Protein AF-A0AAV4FRP9-F1 (afdb_monomer_lite)

Organism: NCBI:txid1093978

Radius of gyration: 27.0 Å; chains: 1; bounding box: 43×32×94 Å

Secondary structure (DSSP, 8-state):
------------HHHHHHHHHHHHHHHHHHHHHTTSPTTTTS-HHHHHHHHHHHTT-SS-HHHHHHTTSSS----TTS-S---HHHHHHT-TTS----HHHHHHT-HHHHHHHHHHTTT-

Sequence (120 aa):
MEGPSRKVVTLDRSTLSDQLITRTWAFFLSYHAKQLPSGRELQRKDWVTLNRARAKVGKTARTLQKWKLRPNSECPCGNQNQPMDHILSECTEGPHCTDQDLRDCTDAAQAWITHWRDKI

pLDDT: mean 82.83, std 20.37, range [35.06, 98.0]

Foldseek 3Di:
DDDDDDDDDPDDPVVVVVVVVVVVVVVVVVVVVVVDFACPPPDPLLVVLLVCLLVQHDPQLQVCCVVVNDVAQADPQGRRHTGSQCLADPRPQAAHHDNVCSRNVPPSSVRSSVSCSVPD

Structure (mmCIF, N/CA/C/O backbone):
data_AF-A0AAV4FRP9-F1
#
_entry.id   AF-A0AAV4FRP9-F1
#
loop_
_atom_site.group_PDB
_atom_site.id
_atom_site.type_symbol
_atom_site.label_atom_id
_atom_site.label_alt_id
_atom_site.label_comp_id
_atom_site.label_asym_id
_atom_site.label_entity_id
_atom_site.label_seq_id
_atom_site.pdbx_PDB_ins_code
_atom_site.Cartn_x
_atom_site.Cartn_y
_atom_site.Cartn_z
_atom_site.occupancy
_atom_site.B_iso_or_equiv
_atom_site.auth_seq_id
_atom_site.auth_comp_id
_atom_site.auth_asym_id
_atom_site.auth_atom_id
_atom_site.pdbx_PDB_model_num
ATOM 1 N N . MET A 1 1 ? 26.237 21.948 -75.854 1.00 36.28 1 MET A N 1
ATOM 2 C CA . MET A 1 1 ? 26.171 22.067 -74.383 1.00 36.28 1 MET A CA 1
ATOM 3 C C . MET A 1 1 ? 24.704 21.955 -74.007 1.00 36.28 1 MET A C 1
ATOM 5 O O . MET A 1 1 ? 23.982 22.926 -74.174 1.00 36.28 1 MET A O 1
ATOM 9 N N . GLU A 1 2 ? 24.240 20.767 -73.624 1.00 35.06 2 GLU A N 1
ATOM 10 C CA . GLU A 1 2 ? 22.851 20.546 -73.195 1.00 35.06 2 GLU A CA 1
ATOM 11 C C . GLU A 1 2 ? 22.813 20.387 -71.670 1.00 35.06 2 GLU A C 1
ATOM 13 O O . GLU A 1 2 ? 23.605 19.634 -71.104 1.00 35.06 2 GLU A O 1
ATOM 18 N N . GLY A 1 3 ? 21.953 21.159 -70.998 1.00 41.97 3 GLY A N 1
ATOM 19 C CA . GLY A 1 3 ? 21.785 21.141 -69.540 1.00 41.97 3 GLY A CA 1
ATOM 20 C C . GLY A 1 3 ? 20.764 20.089 -69.077 1.00 41.97 3 GLY A C 1
ATOM 21 O O . GLY A 1 3 ? 19.887 19.707 -69.852 1.00 41.97 3 GLY A O 1
ATOM 22 N N . PRO A 1 4 ? 20.832 19.611 -67.819 1.00 44.41 4 PRO A N 1
ATOM 23 C CA . PRO A 1 4 ? 19.993 18.510 -67.367 1.00 44.41 4 PRO A CA 1
ATOM 24 C C . PRO A 1 4 ? 18.560 18.970 -67.065 1.00 44.41 4 PRO A C 1
ATOM 26 O O . PRO A 1 4 ? 18.319 19.862 -66.248 1.00 44.41 4 PRO A O 1
ATOM 29 N N . SER A 1 5 ? 17.603 18.297 -67.706 1.00 46.12 5 SER A N 1
ATOM 30 C CA . SER A 1 5 ? 16.163 18.439 -67.486 1.00 46.12 5 SER A CA 1
ATOM 31 C C . SER A 1 5 ? 15.783 17.987 -66.068 1.00 46.12 5 SER A C 1
ATOM 33 O O . SER A 1 5 ? 15.914 16.812 -65.714 1.00 46.12 5 SER A O 1
ATOM 35 N N . ARG A 1 6 ? 15.325 18.925 -65.228 1.00 47.22 6 ARG A N 1
ATOM 36 C CA . ARG A 1 6 ? 14.786 18.627 -63.891 1.00 47.22 6 ARG A CA 1
ATOM 37 C C . ARG A 1 6 ? 13.432 17.933 -64.033 1.00 47.22 6 ARG A C 1
ATOM 39 O O . ARG A 1 6 ? 12.456 18.555 -64.441 1.00 47.22 6 ARG A O 1
ATOM 46 N N . LYS A 1 7 ? 13.352 16.665 -63.623 1.00 50.47 7 LYS A N 1
ATOM 47 C CA . LYS A 1 7 ? 12.071 15.978 -63.424 1.00 50.47 7 LYS A CA 1
ATOM 48 C C . LYS A 1 7 ? 11.372 16.574 -62.201 1.00 50.47 7 LYS A C 1
ATOM 50 O O . LYS A 1 7 ? 11.870 16.457 -61.084 1.00 50.47 7 LYS A O 1
ATOM 55 N N . VAL A 1 8 ? 10.229 17.218 -62.417 1.00 48.44 8 VAL A N 1
ATOM 56 C CA . VAL A 1 8 ? 9.324 17.629 -61.339 1.00 48.44 8 VAL A CA 1
ATOM 57 C C . VAL A 1 8 ? 8.646 16.366 -60.816 1.00 48.44 8 VAL A C 1
ATOM 59 O O . VAL A 1 8 ? 7.794 15.790 -61.486 1.00 48.44 8 VAL A O 1
ATOM 62 N N . VAL A 1 9 ? 9.061 15.903 -59.638 1.00 54.19 9 VAL A N 1
ATOM 63 C CA . VAL A 1 9 ? 8.345 14.854 -58.906 1.00 54.19 9 VAL A CA 1
ATOM 64 C C . VAL A 1 9 ? 7.122 15.516 -58.284 1.00 54.19 9 VAL A C 1
ATOM 66 O O . VAL A 1 9 ? 7.226 16.221 -57.282 1.00 54.19 9 VAL A O 1
ATOM 69 N N . THR A 1 10 ? 5.960 15.341 -58.906 1.00 48.41 10 THR A N 1
ATOM 70 C CA . THR A 1 10 ? 4.676 15.699 -58.302 1.00 48.41 10 THR A CA 1
ATOM 71 C C . THR A 1 10 ? 4.414 14.742 -57.144 1.00 48.41 10 THR A C 1
ATOM 73 O O . THR A 1 10 ? 3.995 13.606 -57.353 1.00 48.41 10 THR A O 1
ATOM 76 N N . LEU A 1 11 ? 4.721 15.183 -55.924 1.00 48.06 11 LEU A N 1
ATOM 77 C CA . LEU A 1 11 ? 4.317 14.492 -54.704 1.00 48.06 11 LEU A CA 1
ATOM 78 C C . LEU A 1 11 ? 2.813 14.705 -54.502 1.00 48.06 11 LEU A C 1
ATOM 80 O O . LEU A 1 11 ? 2.347 15.842 -54.414 1.00 48.06 11 LEU A O 1
ATOM 84 N N . ASP A 1 12 ? 2.067 13.603 -54.466 1.00 52.47 12 ASP A N 1
ATOM 85 C CA . ASP A 1 12 ? 0.630 13.589 -54.210 1.00 52.47 12 ASP A CA 1
ATOM 86 C C . ASP A 1 12 ? 0.332 14.140 -52.803 1.00 52.47 12 ASP A C 1
ATOM 88 O O . ASP A 1 12 ? 0.872 13.700 -51.785 1.00 52.47 12 ASP A O 1
ATOM 92 N N . ARG A 1 13 ? -0.534 15.154 -52.759 1.00 49.88 13 ARG A N 1
ATOM 93 C CA . ARG A 1 13 ? -0.924 15.899 -51.557 1.00 49.88 13 ARG A CA 1
ATOM 94 C C . ARG A 1 13 ? -1.728 15.040 -50.574 1.00 49.88 13 ARG A C 1
ATOM 96 O O . ARG A 1 13 ? -1.764 15.369 -49.389 1.00 49.88 13 ARG A O 1
ATOM 103 N N . SER A 1 14 ? -2.348 13.956 -51.045 1.00 54.91 14 SER A N 1
ATOM 104 C CA . SER A 1 14 ? -3.157 13.047 -50.223 1.00 54.91 14 SER A CA 1
ATOM 105 C C . SER A 1 14 ? -2.307 12.273 -49.205 1.00 54.91 14 SER A C 1
ATOM 107 O O . SER A 1 14 ? -2.652 12.189 -48.029 1.00 54.91 14 SER A O 1
ATOM 109 N N . THR A 1 15 ? -1.121 11.817 -49.613 1.00 49.84 15 THR A N 1
ATOM 110 C CA . THR A 1 15 ? -0.244 10.955 -48.805 1.00 49.84 15 THR A CA 1
ATOM 111 C C . THR A 1 15 ? 0.466 11.724 -47.685 1.00 49.84 15 THR A C 1
ATOM 113 O O . THR A 1 15 ? 0.774 11.169 -46.632 1.00 49.84 15 THR A O 1
ATOM 116 N N . LEU A 1 16 ? 0.699 13.027 -47.886 1.00 47.75 16 LEU A N 1
ATOM 117 C CA . LEU A 1 16 ? 1.286 13.927 -46.886 1.00 47.75 16 LEU A CA 1
ATOM 118 C C . LEU A 1 16 ? 0.295 14.272 -45.763 1.00 47.75 16 LEU A C 1
ATOM 120 O O . LEU A 1 16 ? 0.706 14.454 -44.617 1.00 47.75 16 LEU A O 1
ATOM 124 N N . SER A 1 17 ? -1.004 14.327 -46.076 1.00 53.50 17 SER A N 1
ATOM 125 C CA . SER A 1 17 ? -2.073 14.578 -45.102 1.00 53.50 17 SER A CA 1
ATOM 126 C C . SER A 1 17 ? -2.213 13.422 -44.108 1.00 53.50 17 SER A C 1
ATOM 128 O O . SER A 1 17 ? -2.212 13.641 -42.896 1.00 53.50 17 SER A O 1
ATOM 130 N N . ASP A 1 18 ? -2.228 12.181 -44.598 1.00 50.66 18 ASP A N 1
ATOM 131 C CA . ASP A 1 18 ? -2.375 10.991 -43.751 1.00 50.66 18 ASP A CA 1
ATOM 132 C C . ASP A 1 18 ? -1.162 10.756 -42.833 1.00 50.66 18 ASP A C 1
ATOM 134 O O . ASP A 1 18 ? -1.314 10.360 -41.672 1.00 50.66 18 ASP A O 1
ATOM 138 N N . GLN A 1 19 ? 0.054 11.077 -43.290 1.00 51.22 19 GLN A N 1
ATOM 139 C CA . GLN A 1 19 ? 1.262 11.009 -42.454 1.00 51.22 19 GLN A CA 1
ATOM 140 C C . GLN A 1 19 ? 1.313 12.092 -41.363 1.00 51.22 19 GLN A C 1
ATOM 142 O O . GLN A 1 19 ? 1.859 11.862 -40.282 1.00 51.22 19 GLN A O 1
ATOM 147 N N . LEU A 1 20 ? 0.745 13.276 -41.612 1.00 50.31 20 LEU A N 1
ATOM 148 C CA . LEU A 1 20 ? 0.668 14.353 -40.619 1.00 50.31 20 LEU A CA 1
ATOM 149 C C . LEU A 1 20 ? -0.421 14.088 -39.571 1.00 50.31 20 LEU A C 1
ATOM 151 O O . LEU A 1 20 ? -0.197 14.351 -38.387 1.00 50.31 20 LEU A O 1
ATOM 155 N N . ILE A 1 21 ? -1.553 13.506 -39.977 1.00 52.78 21 ILE A N 1
ATOM 156 C CA . ILE A 1 21 ? -2.637 13.089 -39.076 1.00 52.78 21 ILE A CA 1
ATOM 157 C C . ILE A 1 21 ? -2.154 11.953 -38.161 1.00 52.78 21 ILE A C 1
ATOM 159 O O . ILE A 1 21 ? -2.241 12.052 -36.939 1.00 52.78 21 ILE A O 1
ATOM 163 N N . THR A 1 22 ? -1.544 10.902 -38.710 1.00 51.72 22 THR A N 1
ATOM 164 C CA . THR A 1 22 ? -1.024 9.785 -37.895 1.00 51.72 22 THR A CA 1
ATOM 165 C C . THR A 1 22 ? 0.078 10.214 -36.917 1.00 51.72 22 THR A C 1
ATOM 167 O O . THR A 1 22 ? 0.090 9.763 -35.769 1.00 51.72 22 THR A O 1
ATOM 170 N N . ARG A 1 23 ? 0.960 11.150 -37.303 1.00 52.66 23 ARG A N 1
ATOM 171 C CA . ARG A 1 23 ? 1.992 11.708 -36.406 1.00 52.66 23 ARG A CA 1
ATOM 172 C C . ARG A 1 23 ? 1.421 12.580 -35.292 1.00 52.66 23 ARG A C 1
ATOM 174 O O . ARG A 1 23 ? 1.943 12.533 -34.183 1.00 52.66 23 ARG A O 1
ATOM 181 N N . THR A 1 24 ? 0.371 13.357 -35.553 1.00 53.66 24 THR A N 1
ATOM 182 C CA . THR A 1 24 ? -0.250 14.219 -34.532 1.00 53.66 24 THR A CA 1
ATOM 183 C C . THR A 1 24 ? -1.042 13.413 -33.507 1.00 53.66 24 THR A C 1
ATOM 185 O O . THR A 1 24 ? -0.873 13.655 -32.314 1.00 53.66 24 THR A O 1
ATOM 188 N N . TRP A 1 25 ? -1.800 12.394 -33.923 1.00 51.78 25 TRP A N 1
ATOM 189 C CA . TRP A 1 25 ? -2.501 11.500 -32.989 1.00 51.78 25 TRP A CA 1
ATOM 190 C C . TRP A 1 25 ? -1.545 10.649 -32.145 1.00 51.78 25 TRP A C 1
ATOM 192 O O . TRP A 1 25 ? -1.744 10.533 -30.936 1.00 51.78 25 TRP A O 1
ATOM 202 N N . ALA A 1 26 ? -0.467 10.116 -32.732 1.00 57.59 26 ALA A N 1
ATOM 203 C CA . ALA A 1 26 ? 0.560 9.389 -31.981 1.00 57.59 26 ALA A CA 1
ATOM 204 C C . ALA A 1 26 ? 1.263 10.286 -30.944 1.00 57.59 26 ALA A C 1
ATOM 206 O O . ALA A 1 26 ? 1.534 9.851 -29.823 1.00 57.59 26 ALA A O 1
ATOM 207 N N . PHE A 1 27 ? 1.513 11.555 -31.285 1.00 57.25 27 PHE A N 1
ATOM 208 C CA . PHE A 1 27 ? 2.090 12.524 -30.354 1.00 57.25 27 PHE A CA 1
ATOM 209 C C . PHE A 1 27 ? 1.113 12.894 -29.231 1.00 57.25 27 PHE A C 1
ATOM 211 O O . PHE A 1 27 ? 1.514 12.950 -28.071 1.00 57.25 27 PHE A O 1
ATOM 218 N N . PHE A 1 28 ? -0.173 13.074 -29.547 1.00 53.12 28 PHE A N 1
ATOM 219 C CA . PHE A 1 28 ? -1.216 13.367 -28.560 1.00 53.12 28 PHE A CA 1
ATOM 220 C C . PHE A 1 28 ? -1.419 12.201 -27.577 1.00 53.12 28 PHE A C 1
ATOM 222 O O . PHE A 1 28 ? -1.448 12.407 -26.364 1.00 53.12 28 PHE A O 1
ATOM 229 N N . LEU A 1 29 ? -1.466 10.962 -28.078 1.00 55.19 29 LEU A N 1
ATOM 230 C CA . LEU A 1 29 ? -1.544 9.753 -27.251 1.00 55.19 29 LEU A CA 1
ATOM 231 C C . LEU A 1 29 ? -0.292 9.574 -26.377 1.00 55.19 29 LEU A C 1
ATOM 233 O O . LEU A 1 29 ? -0.408 9.251 -25.195 1.00 55.19 29 LEU A O 1
ATOM 237 N N . SER A 1 30 ? 0.896 9.846 -26.922 1.00 58.78 30 SER A N 1
ATOM 238 C CA . SER A 1 30 ? 2.166 9.796 -26.184 1.00 58.78 30 SER A CA 1
ATOM 239 C C . SER A 1 30 ? 2.253 10.865 -25.085 1.00 58.78 30 SER A C 1
ATOM 241 O O . SER A 1 30 ? 2.681 10.586 -23.963 1.00 58.78 30 SER A O 1
ATOM 243 N N . TYR A 1 31 ? 1.789 12.085 -25.366 1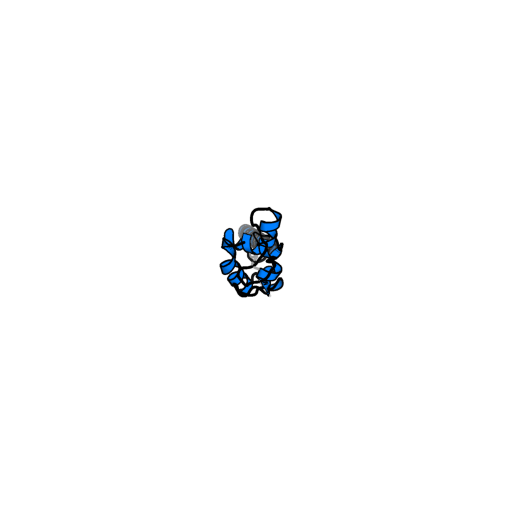.00 58.19 31 TYR A N 1
ATOM 244 C CA . TYR A 1 31 ? 1.810 13.197 -24.417 1.00 58.19 31 TYR A CA 1
ATOM 245 C C . TYR A 1 31 ? 0.835 12.993 -23.250 1.00 58.19 31 TYR A C 1
ATOM 247 O O . TYR A 1 31 ? 1.203 13.216 -22.097 1.00 58.19 31 TYR A O 1
ATOM 255 N N . HIS A 1 32 ? -0.380 12.502 -23.510 1.00 56.88 32 HIS A N 1
ATOM 256 C CA . HIS A 1 32 ? -1.338 12.196 -22.443 1.00 56.88 32 HIS A CA 1
ATOM 257 C C . HIS A 1 32 ? -0.965 10.942 -21.646 1.00 56.88 32 HIS A C 1
ATOM 259 O O . HIS A 1 32 ? -1.204 10.890 -20.439 1.00 56.88 32 HIS A O 1
ATOM 265 N N . ALA A 1 33 ? -0.311 9.958 -22.272 1.00 57.78 33 ALA A N 1
ATOM 266 C CA . ALA A 1 33 ? 0.202 8.799 -21.554 1.00 57.78 33 ALA A CA 1
ATOM 267 C C . ALA A 1 33 ? 1.272 9.170 -20.511 1.00 57.78 33 ALA A C 1
ATOM 269 O O . ALA A 1 33 ? 1.355 8.480 -19.499 1.00 57.78 33 ALA A O 1
ATOM 270 N N . LYS A 1 34 ? 2.028 10.260 -20.712 1.00 59.09 34 LYS A N 1
ATOM 271 C CA . LYS A 1 34 ? 3.003 10.783 -19.737 1.00 59.09 34 LYS A CA 1
ATOM 272 C C . LYS A 1 34 ? 2.379 11.482 -18.523 1.00 59.09 34 LYS A C 1
ATOM 274 O O . LYS A 1 34 ? 3.096 11.735 -17.564 1.00 59.09 34 LYS A O 1
ATOM 279 N N . GLN A 1 35 ? 1.087 11.816 -18.550 1.00 72.62 35 GLN A N 1
ATOM 280 C CA . GLN A 1 35 ? 0.440 12.560 -17.457 1.00 72.62 35 GLN A CA 1
ATOM 281 C C . GLN A 1 35 ? -0.312 11.680 -16.460 1.00 72.62 35 GLN A C 1
ATOM 283 O O . GLN A 1 35 ? -0.638 12.128 -15.363 1.00 72.62 35 GLN A O 1
ATOM 288 N N . LEU A 1 36 ? -0.634 10.444 -16.833 1.00 83.12 36 LEU A N 1
ATOM 289 C CA . LEU A 1 36 ? -1.389 9.566 -15.951 1.00 83.12 36 LEU A CA 1
ATOM 290 C C . LEU A 1 36 ? -0.443 8.902 -14.939 1.00 83.12 36 LEU A C 1
ATOM 292 O O . LEU A 1 36 ? 0.663 8.520 -15.325 1.00 83.12 36 LEU A O 1
ATOM 296 N N . PRO A 1 37 ? -0.855 8.733 -13.670 1.00 88.88 37 PRO A N 1
ATOM 297 C CA . PRO A 1 37 ? 0.026 8.160 -12.662 1.00 88.88 37 PRO A CA 1
ATOM 298 C C . PRO A 1 37 ? 0.356 6.698 -12.983 1.00 88.88 37 PRO A C 1
ATOM 300 O O . PRO A 1 37 ? -0.485 5.973 -13.523 1.00 88.88 37 PRO A O 1
ATOM 303 N N . SER A 1 38 ? 1.552 6.257 -12.597 1.00 93.69 38 SER A N 1
ATOM 304 C CA . SER A 1 38 ? 1.990 4.864 -12.734 1.00 93.69 38 SER A CA 1
ATOM 305 C C . SER A 1 38 ? 1.001 3.910 -12.065 1.00 93.69 38 SER A C 1
ATOM 307 O O . SER A 1 38 ? 0.459 4.237 -11.002 1.00 93.69 38 SER A O 1
ATOM 309 N N . GLY A 1 39 ? 0.761 2.743 -12.665 1.00 93.69 39 GLY A N 1
ATOM 310 C CA . GLY A 1 39 ? -0.198 1.754 -12.174 1.00 93.69 39 GLY A CA 1
ATOM 311 C C . GLY A 1 39 ? -1.623 1.931 -12.711 1.00 93.69 39 GLY A C 1
ATOM 312 O O . GLY A 1 39 ? -2.512 1.185 -12.312 1.00 93.69 39 GLY A O 1
ATOM 313 N N . ARG A 1 40 ? -1.893 2.902 -13.594 1.00 92.25 40 ARG A N 1
ATOM 314 C CA . ARG A 1 40 ? -3.251 3.154 -14.130 1.00 92.25 40 ARG A CA 1
ATOM 315 C C . ARG A 1 40 ? -3.836 1.966 -14.901 1.00 92.25 40 ARG A C 1
ATOM 317 O O . ARG A 1 40 ? -5.049 1.853 -15.041 1.00 92.25 40 ARG A O 1
ATOM 324 N N . GLU A 1 41 ? -2.959 1.142 -15.456 1.00 94.31 41 GLU A N 1
ATOM 325 C CA . GLU A 1 41 ? -3.249 -0.082 -16.197 1.00 94.31 41 GLU A CA 1
ATOM 326 C C . GLU A 1 41 ? -3.598 -1.266 -15.289 1.00 94.31 41 GLU A C 1
ATOM 328 O O . GLU A 1 41 ? -4.082 -2.286 -15.781 1.00 94.31 41 GLU A O 1
ATOM 333 N N . LEU A 1 42 ? -3.390 -1.137 -13.973 1.00 95.81 42 LEU A N 1
ATOM 334 C CA . LEU A 1 42 ? -3.777 -2.156 -13.008 1.00 95.81 42 LEU A CA 1
ATOM 335 C C . LEU A 1 42 ? -5.289 -2.383 -13.024 1.00 95.81 42 LEU A C 1
ATOM 337 O O . LEU A 1 42 ? -6.100 -1.484 -13.268 1.00 95.81 42 LEU A O 1
ATOM 341 N N . GLN A 1 43 ? -5.687 -3.605 -12.672 1.00 96.94 43 GLN A N 1
ATOM 342 C CA . GLN A 1 43 ? -7.095 -3.912 -12.469 1.00 96.94 43 GLN A CA 1
ATOM 343 C C . GLN A 1 43 ? -7.683 -3.026 -11.369 1.00 96.94 43 GLN A C 1
ATOM 345 O O . GLN A 1 43 ? -7.003 -2.629 -10.424 1.00 96.94 43 GLN A O 1
ATOM 350 N N . ARG A 1 44 ? -8.992 -2.757 -11.452 1.00 95.75 44 ARG A N 1
ATOM 351 C CA . ARG A 1 44 ? -9.684 -1.816 -10.558 1.00 95.75 44 ARG A CA 1
ATOM 352 C C . ARG A 1 44 ? -9.375 -2.032 -9.073 1.00 95.75 44 ARG A C 1
ATOM 354 O O . ARG A 1 44 ? -9.202 -1.049 -8.360 1.00 95.75 44 ARG A O 1
ATOM 361 N N . LYS A 1 45 ? -9.352 -3.284 -8.602 1.00 96.06 45 LYS A N 1
ATOM 362 C CA . LYS A 1 45 ? -9.056 -3.596 -7.194 1.00 96.06 45 LYS A CA 1
ATOM 363 C C . LYS A 1 45 ? -7.649 -3.140 -6.819 1.00 96.06 45 LYS A C 1
ATOM 365 O O . LYS A 1 45 ? -7.500 -2.340 -5.904 1.00 96.06 45 LYS A O 1
ATOM 370 N N . ASP A 1 46 ? -6.664 -3.579 -7.589 1.00 97.44 46 ASP A N 1
ATOM 371 C CA . ASP A 1 46 ? -5.251 -3.286 -7.368 1.00 97.44 46 ASP A CA 1
ATOM 372 C C . ASP A 1 46 ? -4.976 -1.774 -7.458 1.00 97.44 46 ASP A C 1
ATOM 374 O O . ASP A 1 46 ? -4.316 -1.202 -6.591 1.00 97.44 46 ASP A O 1
ATOM 378 N N . TRP A 1 47 ? -5.593 -1.092 -8.428 1.00 96.56 47 TRP A N 1
ATOM 379 C CA . TRP A 1 47 ? -5.521 0.364 -8.576 1.00 96.56 47 TRP A CA 1
ATOM 380 C C . TRP A 1 47 ? -6.099 1.127 -7.374 1.00 96.56 47 TRP A C 1
ATOM 382 O O . TRP A 1 47 ? -5.517 2.106 -6.900 1.00 96.56 47 TRP A O 1
ATOM 392 N N . VAL A 1 48 ? -7.250 0.693 -6.850 1.00 96.00 48 VAL A N 1
ATOM 393 C CA . VAL A 1 48 ? -7.861 1.305 -5.658 1.00 96.00 48 VAL A CA 1
ATOM 394 C C . VAL A 1 48 ? -6.978 1.091 -4.431 1.00 96.00 48 VAL A C 1
ATOM 396 O O . VAL A 1 48 ? -6.780 2.029 -3.659 1.00 96.00 48 VAL A O 1
ATOM 399 N N . THR A 1 49 ? -6.425 -0.108 -4.259 1.00 97.56 49 THR A N 1
ATOM 400 C CA . THR A 1 49 ? -5.502 -0.436 -3.166 1.00 97.56 49 THR A CA 1
ATOM 401 C C . THR A 1 49 ? -4.229 0.406 -3.236 1.00 97.56 49 THR A C 1
ATOM 403 O O . THR A 1 49 ? -3.839 0.992 -2.225 1.00 97.56 49 THR A O 1
ATOM 406 N N . LEU A 1 50 ? -3.640 0.563 -4.425 1.00 97.56 50 LEU A N 1
ATOM 407 C CA . LEU A 1 50 ? -2.491 1.441 -4.654 1.00 97.56 50 LEU A CA 1
ATOM 408 C C . LEU A 1 50 ? -2.795 2.890 -4.252 1.00 97.56 50 LEU A C 1
ATOM 410 O O . LEU A 1 50 ? -2.019 3.526 -3.541 1.00 97.56 50 LEU A O 1
ATOM 414 N N . ASN A 1 51 ? -3.950 3.420 -4.655 1.00 96.81 51 ASN A N 1
ATOM 415 C CA . ASN A 1 51 ? -4.314 4.800 -4.334 1.00 96.81 51 ASN A CA 1
ATOM 416 C C . ASN A 1 51 ? -4.659 5.005 -2.854 1.00 96.81 51 ASN A C 1
ATOM 418 O O . ASN A 1 51 ? -4.343 6.055 -2.300 1.00 96.81 51 ASN A O 1
ATOM 422 N N . ARG A 1 52 ? -5.242 4.001 -2.188 1.00 97.00 52 ARG A N 1
ATOM 423 C CA . ARG A 1 52 ? -5.416 3.991 -0.725 1.00 97.00 52 ARG A CA 1
ATOM 424 C C . ARG A 1 52 ? -4.076 4.081 -0.003 1.00 97.00 52 ARG A C 1
ATOM 426 O O . ARG A 1 52 ? -3.925 4.894 0.908 1.00 97.00 52 ARG A O 1
ATOM 433 N N . ALA A 1 53 ? -3.100 3.292 -0.447 1.00 96.94 53 ALA A N 1
ATOM 434 C CA . ALA A 1 53 ? -1.745 3.326 0.085 1.00 96.94 53 ALA A CA 1
ATOM 435 C C . ALA A 1 53 ? -1.089 4.698 -0.128 1.00 96.94 53 ALA A C 1
ATOM 437 O O . ALA A 1 53 ? -0.625 5.301 0.835 1.00 96.94 53 ALA A O 1
ATOM 438 N N . ARG A 1 54 ? -1.145 5.249 -1.351 1.00 97.19 54 ARG A N 1
ATOM 439 C CA . ARG A 1 54 ? -0.620 6.592 -1.676 1.00 97.19 54 ARG A CA 1
ATOM 440 C C . ARG A 1 54 ? -1.248 7.697 -0.829 1.00 97.19 54 ARG A C 1
ATOM 442 O O . ARG A 1 54 ? -0.547 8.583 -0.358 1.00 97.19 54 ARG A O 1
ATOM 449 N N . ALA A 1 55 ? -2.562 7.638 -0.622 1.00 96.38 55 ALA A N 1
ATOM 450 C CA . ALA A 1 55 ? -3.293 8.606 0.191 1.00 96.38 55 ALA A CA 1
ATOM 451 C C . ALA A 1 55 ? -3.150 8.366 1.703 1.00 96.38 55 ALA A C 1
ATOM 453 O O . ALA A 1 55 ? -3.649 9.169 2.486 1.00 96.38 55 ALA A O 1
ATOM 454 N N . LYS A 1 56 ? -2.512 7.263 2.119 1.00 95.56 56 LYS A N 1
ATOM 455 C CA . LYS A 1 56 ? -2.401 6.824 3.518 1.00 95.56 56 LYS A CA 1
ATOM 456 C C . LYS A 1 56 ? -3.756 6.612 4.203 1.00 95.56 56 LYS A C 1
ATOM 458 O O . LYS A 1 56 ? -3.893 6.775 5.415 1.00 95.56 56 LYS A O 1
ATOM 463 N N . VAL A 1 57 ? -4.770 6.214 3.431 1.00 91.31 57 VAL A N 1
ATOM 464 C CA . VAL A 1 57 ? -6.154 6.035 3.894 1.00 91.31 57 VAL A CA 1
ATOM 465 C C . VAL A 1 57 ? -6.698 4.695 3.413 1.00 91.31 57 VAL A C 1
ATOM 467 O O . VAL A 1 57 ? -6.648 4.381 2.231 1.00 91.31 57 VAL A O 1
ATOM 470 N N . GLY A 1 58 ? -7.277 3.912 4.321 1.00 92.44 58 GLY A N 1
ATOM 471 C CA . GLY A 1 58 ? -7.892 2.621 4.009 1.00 92.44 58 GLY A CA 1
ATOM 472 C C . GLY A 1 58 ? -8.560 2.002 5.232 1.00 92.44 58 GLY A C 1
ATOM 473 O O . GLY A 1 58 ? -8.612 2.626 6.296 1.00 92.44 58 GLY A O 1
ATOM 474 N N . LYS A 1 59 ? -9.041 0.763 5.104 1.00 94.19 59 LYS A N 1
ATOM 475 C CA . LYS A 1 59 ? -9.655 -0.018 6.195 1.00 94.19 59 LYS A CA 1
ATOM 476 C C . LYS A 1 59 ? -8.609 -0.558 7.186 1.00 94.19 59 LYS A C 1
ATOM 478 O O . LYS A 1 59 ? -8.627 -1.729 7.548 1.00 94.19 59 LYS A O 1
ATOM 483 N N . THR A 1 60 ? -7.678 0.283 7.621 1.00 95.88 60 THR A N 1
ATOM 484 C CA . THR A 1 60 ? -6.696 -0.091 8.646 1.00 95.88 60 THR A CA 1
ATOM 485 C C . THR A 1 60 ? -7.378 -0.208 10.010 1.00 95.88 60 THR A C 1
ATOM 487 O O . THR A 1 60 ? -8.401 0.446 10.240 1.00 95.88 60 THR A O 1
ATOM 490 N N . ALA A 1 61 ? -6.832 -0.992 10.947 1.00 95.69 61 ALA A N 1
ATOM 491 C CA . ALA A 1 61 ? -7.464 -1.152 12.261 1.00 95.69 61 ALA A CA 1
ATOM 492 C C . ALA A 1 61 ? -7.659 0.187 12.993 1.00 95.69 61 ALA A C 1
ATOM 494 O O . ALA A 1 61 ? -8.707 0.403 13.603 1.00 95.69 61 ALA A O 1
ATOM 495 N N . ARG A 1 62 ? -6.714 1.130 12.850 1.00 95.56 62 ARG A N 1
ATOM 496 C CA . ARG A 1 62 ? -6.852 2.508 13.354 1.00 95.56 62 ARG A CA 1
ATOM 497 C C . ARG A 1 62 ? -8.096 3.212 12.812 1.00 95.56 62 ARG 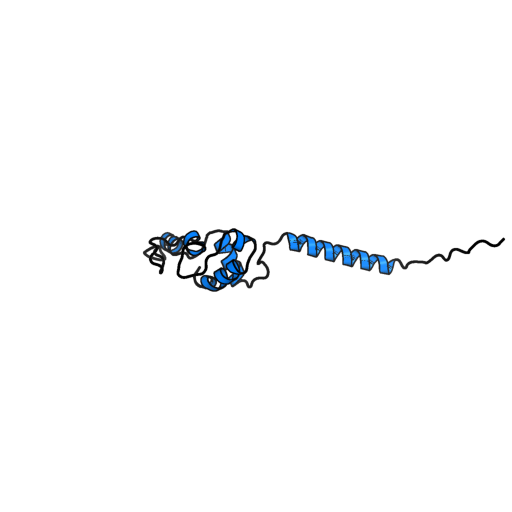A C 1
ATOM 499 O O . ARG A 1 62 ? -8.850 3.825 13.567 1.00 95.56 62 ARG A O 1
ATOM 506 N N . THR A 1 63 ? -8.313 3.134 11.502 1.00 95.50 63 THR A N 1
ATOM 507 C CA . THR A 1 63 ? -9.454 3.774 10.835 1.00 95.50 63 THR A CA 1
ATOM 508 C C . THR A 1 63 ? -10.766 3.090 11.208 1.00 95.50 63 THR A C 1
ATOM 510 O O . THR A 1 63 ? -11.747 3.767 11.510 1.00 95.50 63 THR A O 1
ATOM 513 N N . LEU A 1 64 ? -10.775 1.756 11.273 1.00 96.12 64 LEU A N 1
ATOM 514 C CA . LEU A 1 64 ? -11.947 0.984 11.689 1.00 96.12 64 LEU A CA 1
ATOM 515 C C . LEU A 1 64 ? -12.342 1.275 13.143 1.00 96.12 64 LEU A C 1
ATOM 517 O O . LEU A 1 64 ? -13.531 1.418 13.425 1.00 96.12 64 LEU A O 1
ATOM 521 N N . GLN A 1 65 ? -11.369 1.440 14.046 1.00 96.81 65 GLN A N 1
ATOM 522 C CA . GLN A 1 65 ? -11.627 1.875 15.421 1.00 96.81 65 GLN A CA 1
ATOM 523 C C . GLN A 1 65 ? -12.215 3.291 15.454 1.00 96.81 65 GLN A C 1
ATOM 525 O O . GLN A 1 65 ? -13.229 3.526 16.111 1.00 96.81 65 GLN A O 1
ATOM 530 N N . LYS A 1 66 ? -11.640 4.231 14.688 1.00 95.44 66 LYS A N 1
ATOM 531 C CA . LYS A 1 66 ? -12.160 5.604 14.564 1.00 95.44 66 LYS A CA 1
ATOM 532 C C . LYS A 1 66 ? -13.614 5.630 14.077 1.00 95.44 66 LYS A C 1
ATOM 534 O O . LYS A 1 66 ? -14.396 6.462 14.529 1.00 95.44 66 LYS A O 1
ATOM 539 N N . TRP A 1 67 ? -13.986 4.718 13.180 1.00 95.81 67 TRP A N 1
ATOM 540 C CA . TRP A 1 67 ? -15.353 4.568 12.672 1.00 95.81 67 TRP A CA 1
ATOM 541 C C . TRP A 1 67 ? -16.265 3.711 13.557 1.00 95.81 67 TRP A C 1
ATOM 543 O O . TRP A 1 67 ? -17.409 3.477 13.181 1.00 95.81 67 TRP A O 1
ATOM 553 N N . LYS A 1 68 ? -15.795 3.259 14.728 1.00 97.19 68 LYS A N 1
ATOM 554 C CA . LYS A 1 68 ? -16.538 2.385 15.652 1.00 97.19 68 LYS A CA 1
ATOM 555 C C . LYS A 1 68 ? -16.966 1.046 15.025 1.00 97.19 68 LYS A C 1
ATOM 557 O O . LYS A 1 68 ? -17.929 0.434 15.473 1.00 97.19 68 LYS A O 1
ATOM 562 N N . LEU A 1 69 ? -16.238 0.583 14.006 1.00 95.94 69 LEU A N 1
ATOM 563 C CA . LEU A 1 69 ? -16.435 -0.719 13.352 1.00 95.94 69 LEU A CA 1
ATOM 564 C C . LEU A 1 69 ? -15.560 -1.823 13.964 1.00 95.94 69 LEU A C 1
ATOM 566 O O . LEU A 1 69 ? -15.758 -3.000 13.674 1.00 95.94 69 LEU A O 1
ATOM 570 N N . ARG A 1 70 ? -14.583 -1.451 14.798 1.00 95.06 70 ARG A N 1
ATOM 571 C CA . ARG A 1 70 ? -13.713 -2.365 15.545 1.00 95.06 70 ARG A CA 1
ATOM 572 C C . ARG A 1 70 ? -13.464 -1.808 16.957 1.00 95.06 70 ARG A C 1
ATOM 574 O O . ARG A 1 70 ? -13.346 -0.590 17.087 1.00 95.06 70 ARG A O 1
ATOM 581 N N . PRO A 1 71 ? -13.361 -2.648 18.006 1.00 95.12 71 PRO A N 1
ATOM 582 C CA . PRO A 1 71 ? -13.118 -2.169 19.371 1.00 95.12 71 PRO A CA 1
ATOM 583 C C . PRO A 1 71 ? -11.707 -1.593 19.585 1.00 95.12 71 PRO A C 1
ATOM 585 O O . PRO A 1 71 ? -11.549 -0.600 20.294 1.00 95.12 71 PRO A O 1
ATOM 588 N N . ASN A 1 72 ? -10.683 -2.182 18.957 1.00 95.50 72 ASN A N 1
ATOM 589 C CA . ASN A 1 72 ? -9.282 -1.780 19.098 1.00 95.50 72 ASN A CA 1
ATOM 590 C C . ASN A 1 72 ? -8.599 -1.536 17.743 1.00 95.50 72 ASN A C 1
ATOM 592 O O . ASN A 1 72 ? -9.106 -1.933 16.692 1.00 95.50 72 ASN A O 1
ATOM 596 N N . SER A 1 73 ? -7.454 -0.852 17.770 1.00 96.00 73 SER A N 1
ATOM 597 C CA . SER A 1 73 ? -6.635 -0.544 16.589 1.00 96.00 73 SER A CA 1
ATOM 598 C C . SER A 1 73 ? -5.433 -1.475 16.418 1.00 96.00 73 SER A C 1
ATOM 600 O O . SER A 1 73 ? -4.568 -1.207 15.587 1.00 96.00 73 SER A O 1
ATOM 602 N N . GLU A 1 74 ? -5.404 -2.587 17.148 1.00 96.62 74 GLU A N 1
ATOM 603 C CA . GLU A 1 74 ? -4.281 -3.522 17.173 1.00 96.62 74 GLU A CA 1
ATOM 604 C C . GLU A 1 74 ? -4.100 -4.252 15.835 1.00 96.62 74 GLU A C 1
ATOM 606 O O . GLU A 1 74 ? -5.053 -4.735 15.203 1.00 96.62 74 GLU A O 1
ATOM 611 N N . CYS A 1 75 ? -2.848 -4.353 15.408 1.00 95.38 75 CYS A N 1
ATOM 612 C CA . CYS A 1 75 ? -2.428 -5.146 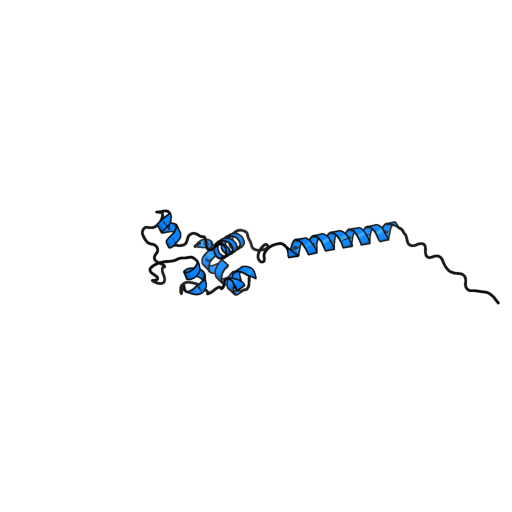14.265 1.00 95.38 75 CYS A CA 1
ATOM 613 C C . CYS A 1 75 ? -2.279 -6.623 14.673 1.00 95.38 75 CYS A C 1
ATOM 615 O O . CYS A 1 75 ? -1.793 -6.889 15.772 1.00 95.38 75 CYS A O 1
ATOM 617 N N . PRO A 1 76 ? -2.596 -7.593 13.794 1.00 93.31 76 PRO A N 1
ATOM 618 C CA . PRO A 1 76 ? -2.311 -9.007 14.052 1.00 93.31 76 PRO A CA 1
ATOM 619 C C . PRO A 1 76 ? -0.836 -9.322 14.351 1.00 93.31 76 PRO A C 1
ATOM 621 O O . PRO A 1 76 ? -0.574 -10.262 15.090 1.00 93.31 76 PRO A O 1
ATOM 624 N N . CYS A 1 77 ? 0.112 -8.500 13.875 1.00 94.81 77 CYS A N 1
ATOM 625 C CA . CYS A 1 77 ? 1.537 -8.645 14.209 1.00 94.81 77 CYS A CA 1
ATOM 626 C C . CYS A 1 77 ? 1.881 -8.311 15.675 1.00 94.81 77 CYS A C 1
ATOM 628 O O . CYS A 1 77 ? 3.039 -8.418 16.070 1.00 94.81 77 CYS A O 1
ATOM 630 N N . GLY A 1 78 ? 0.915 -7.833 16.469 1.00 94.56 78 GLY A N 1
ATOM 631 C CA . GLY A 1 78 ? 1.116 -7.406 17.855 1.00 94.56 78 GLY A CA 1
ATOM 632 C C . GLY A 1 78 ? 1.368 -5.906 18.042 1.00 94.56 78 GLY A C 1
ATOM 633 O O . GLY A 1 78 ? 1.468 -5.452 19.181 1.00 94.56 78 GLY A O 1
ATOM 634 N N . ASN A 1 79 ? 1.433 -5.103 16.970 1.00 95.31 79 ASN A N 1
ATOM 635 C CA . ASN A 1 79 ? 1.495 -3.646 17.120 1.00 95.31 79 ASN A CA 1
ATOM 636 C C . ASN A 1 79 ? 0.180 -3.117 17.721 1.00 95.31 79 ASN A C 1
ATOM 638 O O . ASN A 1 79 ? -0.906 -3.428 17.230 1.00 95.31 79 ASN A O 1
ATOM 642 N N . GLN A 1 80 ? 0.279 -2.276 18.752 1.00 95.06 80 GLN A N 1
ATOM 643 C CA . GLN A 1 80 ? -0.866 -1.674 19.443 1.00 95.06 80 GLN A CA 1
ATOM 644 C C . GLN A 1 80 ? -1.740 -0.809 18.525 1.00 95.06 80 GLN A C 1
ATOM 646 O O . GLN A 1 80 ? -2.926 -0.624 18.792 1.00 95.06 80 GLN A O 1
ATOM 651 N N . ASN A 1 81 ? -1.169 -0.282 17.440 1.00 94.56 81 ASN A N 1
ATOM 652 C CA . ASN A 1 81 ? -1.880 0.544 16.480 1.00 94.56 81 ASN A CA 1
ATOM 653 C C . ASN A 1 81 ? -1.465 0.180 15.051 1.00 94.56 81 ASN A C 1
ATOM 655 O O . ASN A 1 81 ? -0.283 0.117 14.733 1.00 94.56 81 ASN A O 1
ATOM 659 N N . GLN A 1 82 ? -2.440 -0.005 14.165 1.00 95.62 82 GLN A N 1
ATOM 660 C CA . GLN A 1 82 ? -2.220 -0.292 12.749 1.00 95.62 82 GLN A CA 1
ATOM 661 C C . GLN A 1 82 ? -2.615 0.919 11.874 1.00 95.62 82 GLN A C 1
ATOM 663 O O . GLN A 1 82 ? -3.718 0.951 11.307 1.00 95.62 82 GLN A O 1
ATOM 668 N N . PRO A 1 83 ? -1.776 1.968 11.768 1.00 95.94 83 PRO A N 1
ATOM 669 C CA . PRO A 1 83 ? -1.898 2.978 10.717 1.00 95.94 83 PRO A CA 1
ATOM 670 C C . PRO A 1 83 ? -1.429 2.425 9.359 1.00 95.94 83 PRO A C 1
ATOM 672 O O . PRO A 1 83 ? -0.827 1.357 9.292 1.00 95.94 83 PRO A O 1
ATOM 675 N N . MET A 1 84 ? -1.683 3.157 8.266 1.00 96.56 84 MET A N 1
ATOM 676 C CA . MET A 1 84 ? -1.219 2.736 6.935 1.00 96.56 84 MET A CA 1
ATOM 677 C C . MET A 1 84 ? 0.311 2.659 6.860 1.00 96.56 84 MET A C 1
ATOM 679 O O . MET A 1 84 ? 0.830 1.720 6.271 1.00 96.56 84 MET A O 1
ATOM 683 N N . ASP A 1 85 ? 1.026 3.595 7.491 1.00 96.38 85 ASP A N 1
ATOM 684 C CA . ASP A 1 85 ? 2.496 3.596 7.498 1.00 96.38 85 ASP A CA 1
ATOM 685 C C . ASP A 1 85 ? 3.064 2.316 8.114 1.00 96.38 85 ASP A C 1
ATOM 687 O O . ASP A 1 85 ? 3.952 1.700 7.537 1.00 96.38 85 ASP A O 1
ATOM 691 N N . HIS A 1 86 ? 2.458 1.825 9.197 1.00 96.06 86 HIS A N 1
ATOM 692 C CA . HIS A 1 86 ? 2.838 0.543 9.780 1.00 96.06 86 HIS A CA 1
ATOM 693 C C . HIS A 1 86 ? 2.666 -0.612 8.780 1.00 96.06 86 HIS A C 1
ATOM 695 O O . HIS A 1 86 ? 3.573 -1.419 8.607 1.00 96.06 86 HIS A O 1
ATOM 701 N N . ILE A 1 87 ? 1.524 -0.684 8.085 1.00 96.81 87 ILE A N 1
ATOM 702 C CA . ILE A 1 87 ? 1.250 -1.724 7.073 1.00 96.81 87 ILE A CA 1
ATOM 703 C C . ILE A 1 87 ? 2.232 -1.635 5.893 1.00 96.81 87 ILE A C 1
ATOM 705 O O . ILE A 1 87 ? 2.560 -2.653 5.286 1.00 96.81 87 ILE A O 1
ATOM 709 N N . LEU A 1 88 ? 2.689 -0.429 5.555 1.00 97.00 88 LEU A N 1
ATOM 710 C CA . LEU A 1 88 ? 3.629 -0.201 4.463 1.00 97.00 88 LEU A CA 1
ATOM 711 C C . LEU A 1 88 ? 5.050 -0.625 4.815 1.00 97.00 88 LEU A C 1
ATOM 713 O O . LEU A 1 88 ? 5.674 -1.307 4.009 1.00 97.00 88 LEU A O 1
ATOM 717 N N . SER A 1 89 ? 5.559 -0.245 5.989 1.00 94.81 89 SER A N 1
ATOM 718 C CA . SER A 1 89 ? 6.995 -0.360 6.260 1.00 94.81 89 SER A CA 1
ATOM 719 C C . SER A 1 89 ? 7.397 -1.269 7.419 1.00 94.81 89 SER A C 1
ATOM 721 O O . SER A 1 89 ? 8.543 -1.710 7.463 1.00 94.81 89 SER A O 1
ATOM 723 N N . GLU A 1 90 ? 6.504 -1.557 8.360 1.00 95.38 90 GLU A N 1
ATOM 724 C CA . GLU A 1 90 ? 6.874 -2.165 9.650 1.00 95.38 90 GLU A CA 1
ATOM 725 C C . GLU A 1 90 ? 6.164 -3.493 9.933 1.00 95.38 90 GLU A C 1
ATOM 727 O O . GLU A 1 90 ? 6.604 -4.273 10.775 1.00 95.38 90 GLU A O 1
ATOM 732 N N . CYS A 1 91 ? 5.028 -3.738 9.283 1.00 96.38 91 CYS A N 1
ATOM 733 C CA . CYS A 1 91 ? 4.170 -4.873 9.574 1.00 96.38 91 CYS A CA 1
ATOM 734 C C . CYS A 1 91 ? 4.800 -6.181 9.088 1.00 96.38 91 CYS A C 1
ATOM 736 O O . CYS A 1 91 ? 4.960 -6.390 7.890 1.00 96.38 91 CYS A O 1
ATOM 738 N N . THR A 1 92 ? 5.067 -7.103 10.012 1.00 95.75 92 THR A N 1
ATOM 739 C CA . THR A 1 92 ? 5.641 -8.424 9.706 1.00 95.75 92 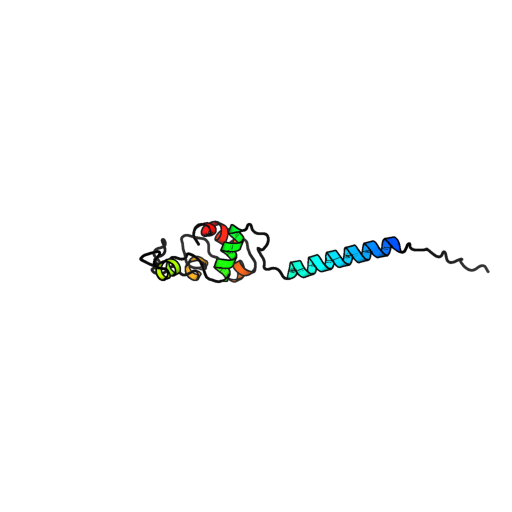THR A CA 1
ATOM 740 C C . THR A 1 92 ? 4.671 -9.368 8.993 1.00 95.75 92 THR A C 1
ATOM 742 O O . THR A 1 92 ? 5.097 -10.394 8.476 1.00 95.75 92 THR A O 1
ATOM 745 N N . GLU A 1 93 ? 3.375 -9.039 8.948 1.00 94.81 93 GLU A N 1
ATOM 746 C CA . GLU A 1 93 ? 2.360 -9.851 8.258 1.00 94.81 93 GLU A CA 1
ATOM 747 C C . GLU A 1 93 ? 2.436 -9.738 6.733 1.00 94.81 93 GLU A C 1
ATOM 749 O O . GLU A 1 93 ? 1.851 -10.565 6.037 1.00 94.81 93 GLU A O 1
ATOM 754 N N . GLY A 1 94 ? 3.095 -8.704 6.203 1.00 94.25 94 GLY A N 1
ATOM 755 C CA . GLY A 1 94 ? 3.108 -8.405 4.777 1.00 94.25 94 GLY A CA 1
ATOM 756 C C . GLY A 1 94 ? 4.467 -7.920 4.276 1.00 94.25 94 GLY A C 1
ATOM 757 O O . GLY A 1 94 ? 5.407 -7.763 5.052 1.00 94.25 94 GLY A O 1
ATOM 758 N N . PRO A 1 95 ? 4.593 -7.702 2.959 1.00 96.81 95 PRO A N 1
ATOM 759 C CA . PRO A 1 95 ? 5.818 -7.172 2.375 1.00 96.81 95 PRO A CA 1
ATOM 760 C C . PRO A 1 95 ? 6.023 -5.702 2.761 1.00 96.81 95 PRO A C 1
ATOM 762 O O . PRO A 1 95 ? 5.065 -4.988 3.056 1.00 96.81 95 PRO A O 1
ATOM 765 N N . HIS A 1 96 ? 7.272 -5.248 2.695 1.00 96.31 96 HIS A N 1
ATOM 766 C CA . HIS A 1 96 ? 7.637 -3.842 2.850 1.00 96.31 96 HIS A CA 1
ATOM 767 C C . HIS A 1 96 ? 7.467 -3.091 1.522 1.00 96.31 96 HIS A C 1
ATOM 769 O O . HIS A 1 96 ? 7.813 -3.613 0.462 1.00 96.31 96 HIS A O 1
ATOM 775 N N . CYS A 1 97 ? 6.967 -1.860 1.578 1.00 97.00 97 CYS A N 1
ATOM 776 C CA . CYS A 1 97 ? 6.806 -0.979 0.429 1.00 97.00 97 CYS A CA 1
ATOM 777 C C . CYS A 1 97 ? 7.030 0.479 0.843 1.00 97.00 97 CYS A C 1
ATOM 779 O O . CYS A 1 97 ? 6.417 0.963 1.796 1.00 97.00 97 CYS A O 1
ATOM 781 N N . THR A 1 98 ? 7.866 1.203 0.098 1.00 97.50 98 THR A N 1
ATOM 782 C CA . THR A 1 98 ? 8.112 2.630 0.343 1.00 97.50 98 THR A CA 1
ATOM 783 C C . THR A 1 98 ? 7.134 3.520 -0.425 1.00 97.50 98 THR A C 1
ATOM 785 O O . THR A 1 98 ? 6.471 3.093 -1.371 1.00 97.50 98 THR A O 1
ATOM 788 N N . ASP A 1 99 ? 7.078 4.807 -0.081 1.00 97.44 99 ASP A N 1
ATOM 789 C CA . ASP A 1 99 ? 6.295 5.776 -0.856 1.00 97.44 99 ASP A CA 1
ATOM 790 C C . ASP A 1 99 ? 6.816 5.951 -2.288 1.00 97.44 99 ASP A C 1
ATOM 792 O O . ASP A 1 99 ? 6.040 6.290 -3.182 1.00 97.44 99 ASP A O 1
ATOM 796 N N . GLN A 1 100 ? 8.116 5.731 -2.516 1.00 97.06 100 GLN A N 1
ATOM 797 C CA . GLN A 1 100 ? 8.684 5.774 -3.861 1.00 97.06 100 GLN A CA 1
ATOM 798 C C . GLN A 1 100 ? 8.222 4.567 -4.679 1.00 97.06 100 GLN A C 1
ATOM 800 O O . GLN A 1 100 ? 7.761 4.751 -5.803 1.00 97.06 100 GLN A O 1
ATOM 805 N N . ASP A 1 101 ? 8.221 3.374 -4.081 1.00 97.94 101 ASP A N 1
ATOM 806 C CA . ASP A 1 101 ? 7.672 2.167 -4.707 1.00 97.94 101 ASP A CA 1
ATOM 807 C C . ASP A 1 101 ? 6.209 2.364 -5.110 1.00 97.94 101 ASP A C 1
ATOM 809 O O . ASP A 1 101 ? 5.817 2.040 -6.231 1.00 97.94 101 ASP A O 1
ATOM 813 N N . LEU A 1 102 ? 5.401 2.968 -4.229 1.00 97.44 102 LEU A N 1
ATOM 814 C CA . LEU A 1 102 ? 4.009 3.303 -4.532 1.00 97.44 102 LEU A CA 1
ATOM 815 C C . LEU A 1 102 ? 3.893 4.337 -5.658 1.00 97.44 102 LEU A C 1
ATOM 817 O O . LEU A 1 102 ? 2.980 4.244 -6.478 1.00 97.44 102 LEU A O 1
ATOM 821 N N . ARG A 1 103 ? 4.754 5.359 -5.709 1.00 96.25 103 ARG A N 1
ATOM 822 C CA . ARG A 1 103 ? 4.730 6.357 -6.794 1.00 96.25 103 ARG A CA 1
ATOM 823 C C . ARG A 1 103 ? 5.042 5.715 -8.139 1.00 96.25 103 ARG A C 1
ATOM 825 O O . ARG A 1 103 ? 4.277 5.917 -9.079 1.00 96.25 103 ARG A O 1
ATOM 832 N N . ASP A 1 104 ? 6.078 4.889 -8.187 1.00 96.31 104 ASP A N 1
ATOM 833 C CA . ASP A 1 104 ? 6.578 4.296 -9.427 1.00 96.31 104 ASP A CA 1
ATOM 834 C C . ASP A 1 104 ? 5.864 2.991 -9.802 1.00 96.31 104 ASP A C 1
ATOM 836 O O . ASP A 1 104 ? 6.004 2.519 -10.925 1.00 96.31 104 ASP A O 1
ATOM 840 N N . CYS A 1 105 ? 5.038 2.449 -8.900 1.00 97.12 105 CYS A N 1
ATOM 841 C CA . CYS A 1 105 ? 4.361 1.162 -9.056 1.00 97.12 105 CYS A CA 1
ATOM 842 C C . CYS A 1 105 ? 5.355 0.010 -9.320 1.00 97.12 105 CYS A C 1
ATOM 844 O O . CYS A 1 105 ? 5.147 -0.826 -10.202 1.00 97.12 105 CYS A O 1
ATOM 846 N N . THR A 1 106 ? 6.444 -0.022 -8.545 1.00 97.69 106 THR A N 1
ATOM 847 C CA . THR A 1 106 ? 7.496 -1.048 -8.639 1.00 97.69 106 THR A CA 1
ATOM 848 C C . THR A 1 106 ? 6.973 -2.443 -8.274 1.00 97.69 106 THR A C 1
ATOM 850 O O . THR A 1 106 ? 5.857 -2.606 -7.773 1.00 97.69 106 THR A O 1
ATOM 853 N N . ASP A 1 107 ? 7.797 -3.473 -8.470 1.00 97.75 107 ASP A N 1
ATOM 854 C CA . ASP A 1 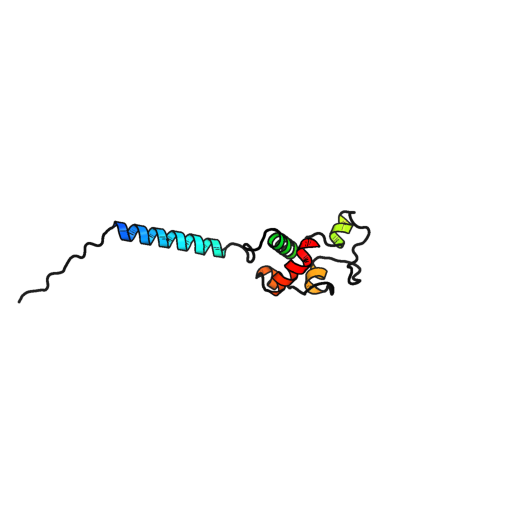107 ? 7.454 -4.849 -8.086 1.00 97.75 107 ASP A CA 1
ATOM 855 C C . ASP A 1 107 ? 7.166 -4.984 -6.581 1.00 97.75 107 ASP A C 1
ATOM 857 O O . ASP A 1 107 ? 6.272 -5.734 -6.185 1.00 97.75 107 ASP A O 1
ATOM 861 N N . ALA A 1 108 ? 7.850 -4.202 -5.736 1.00 97.69 108 ALA A N 1
ATOM 862 C CA . ALA A 1 108 ? 7.566 -4.138 -4.303 1.00 97.69 108 ALA A CA 1
ATOM 863 C C . ALA A 1 108 ? 6.142 -3.620 -4.035 1.00 97.69 108 ALA A C 1
ATOM 865 O O . ALA A 1 108 ? 5.402 -4.213 -3.246 1.00 97.69 108 ALA A O 1
ATOM 866 N N . ALA A 1 109 ? 5.714 -2.574 -4.752 1.00 97.94 109 ALA A N 1
ATOM 867 C CA . ALA A 1 109 ? 4.345 -2.074 -4.663 1.00 97.94 109 ALA A CA 1
ATOM 868 C C . ALA A 1 109 ? 3.326 -3.103 -5.165 1.00 97.94 109 ALA A C 1
ATOM 870 O O . ALA A 1 109 ? 2.289 -3.286 -4.533 1.00 97.94 109 ALA A O 1
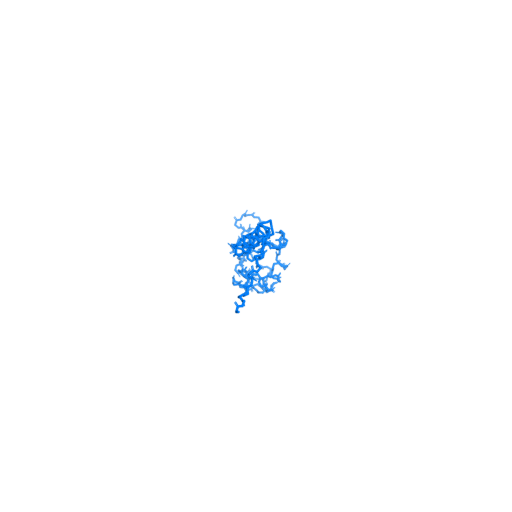ATOM 871 N N . GLN A 1 110 ? 3.614 -3.822 -6.250 1.00 97.81 110 GLN A N 1
ATOM 872 C CA . GLN A 1 110 ? 2.720 -4.866 -6.766 1.00 97.81 110 GLN A CA 1
ATOM 873 C C . GLN A 1 110 ? 2.576 -6.047 -5.795 1.00 97.81 110 GLN A C 1
ATOM 875 O O . GLN A 1 110 ? 1.458 -6.520 -5.559 1.00 97.81 110 GLN A O 1
ATOM 880 N N . ALA A 1 111 ? 3.676 -6.488 -5.177 1.00 98.00 111 ALA A N 1
ATOM 881 C CA . ALA A 1 111 ? 3.654 -7.509 -4.132 1.00 98.00 111 ALA A CA 1
ATOM 882 C C . ALA A 1 111 ? 2.825 -7.045 -2.924 1.00 98.00 111 ALA A C 1
ATOM 884 O O . ALA A 1 111 ? 1.981 -7.788 -2.414 1.00 98.00 111 ALA A O 1
ATOM 885 N N . TRP A 1 112 ? 3.003 -5.787 -2.513 1.00 97.75 112 TRP A N 1
ATOM 886 C CA . TRP A 1 112 ? 2.238 -5.180 -1.430 1.00 97.75 112 TRP A CA 1
ATOM 887 C C . TRP A 1 112 ? 0.745 -5.091 -1.740 1.00 97.75 112 TRP A C 1
ATOM 889 O O . TRP A 1 112 ? -0.080 -5.533 -0.938 1.00 97.75 112 TRP A O 1
ATOM 899 N N . ILE A 1 113 ? 0.382 -4.600 -2.925 1.00 97.62 113 ILE A N 1
ATOM 900 C CA . ILE A 1 113 ? -1.008 -4.520 -3.380 1.00 97.62 113 ILE A CA 1
ATOM 901 C C . ILE A 1 113 ? -1.642 -5.908 -3.366 1.00 97.62 113 ILE A C 1
ATOM 903 O O . ILE A 1 113 ? -2.708 -6.087 -2.782 1.00 97.62 113 ILE A O 1
ATOM 907 N N . THR A 1 114 ? -0.971 -6.901 -3.947 1.00 97.50 114 THR A N 1
ATOM 908 C CA . THR A 1 114 ? -1.485 -8.274 -4.024 1.00 97.50 114 THR A CA 1
ATOM 909 C C . THR A 1 114 ? -1.758 -8.852 -2.637 1.00 97.50 114 THR A C 1
ATOM 911 O O . THR A 1 114 ? -2.789 -9.491 -2.432 1.00 97.50 114 THR A O 1
ATOM 914 N N . HIS A 1 115 ? -0.878 -8.585 -1.668 1.00 96.94 115 HIS A N 1
ATOM 915 C CA . HIS A 1 115 ? -1.039 -9.049 -0.294 1.00 96.94 115 HIS A CA 1
ATOM 916 C C . HIS A 1 115 ? -2.197 -8.347 0.444 1.00 96.94 115 HIS A C 1
ATOM 918 O O . HIS A 1 115 ? -2.946 -8.987 1.191 1.00 96.94 115 HIS A O 1
ATOM 924 N N . TRP A 1 116 ? -2.346 -7.029 0.271 1.00 95.62 116 TRP A N 1
ATOM 925 C CA . TRP A 1 116 ? -3.243 -6.209 1.094 1.00 95.62 116 TRP A CA 1
ATOM 926 C C . TRP A 1 116 ? -4.594 -5.880 0.450 1.00 95.62 116 TRP A C 1
ATOM 928 O O . TRP A 1 116 ? -5.503 -5.459 1.167 1.00 95.62 116 TRP A O 1
ATOM 938 N N . ARG A 1 117 ? -4.786 -6.093 -0.858 1.00 95.12 117 ARG A N 1
ATOM 939 C CA . ARG A 1 117 ? -5.958 -5.600 -1.615 1.00 95.12 117 ARG A CA 1
ATOM 940 C C . ARG A 1 117 ? -7.332 -5.989 -1.080 1.00 95.12 117 ARG A C 1
ATOM 942 O O . ARG A 1 117 ? -8.275 -5.218 -1.231 1.00 95.12 117 ARG A O 1
ATOM 949 N N . ASP A 1 118 ? -7.453 -7.149 -0.441 1.00 94.56 118 ASP A N 1
ATOM 950 C CA . ASP A 1 118 ? -8.722 -7.604 0.137 1.00 94.56 118 ASP A CA 1
ATOM 951 C C . ASP A 1 118 ? -8.867 -7.200 1.622 1.00 94.56 118 ASP A C 1
ATOM 953 O O . ASP A 1 118 ? -9.971 -7.190 2.173 1.00 94.56 118 ASP A O 1
ATOM 957 N N . LYS A 1 119 ? -7.765 -6.780 2.258 1.00 91.06 119 LYS A N 1
ATOM 958 C CA . LYS A 1 119 ? -7.680 -6.420 3.680 1.00 91.06 119 LYS A CA 1
ATOM 959 C C . LYS A 1 119 ? -7.919 -4.922 3.929 1.00 91.06 119 LYS A C 1
ATOM 961 O O . LYS A 1 119 ? -8.559 -4.583 4.923 1.00 91.06 119 LYS A O 1
ATOM 966 N N . ILE A 1 120 ? -7.476 -4.033 3.028 1.00 88.44 120 ILE A N 1
ATOM 967 C CA . ILE A 1 120 ? -7.507 -2.559 3.218 1.00 88.44 120 ILE A CA 1
ATOM 968 C C . ILE A 1 120 ? -8.485 -1.804 2.321 1.00 88.44 120 ILE A C 1
ATOM 970 O O . ILE A 1 120 ? -8.976 -2.349 1.313 1.00 88.44 120 ILE A O 1
#